Protein AF-A0A8X6QDZ6-F1 (afdb_monomer)

Sequence (110 aa):
MISKMFQELRDTAEAAKTISKSNGRFVTMKPRTPTVGARFHDSLQSLVDQMAKCHPWFVRCIKPNNEKAPMKFDMLIVLEQLRYSGMLETISIRKTGYPIRMKFQQFAER

InterPro domains:
  IPR001609 Myosin head, motor domain-like [PF00063] (2-110)
  IPR001609 Myosin head, motor domain-like [PS51456] (1-110)
  IPR027417 P-loop containing nucleoside triphosphate hydrolase [SSF52540] (25-110)
  IPR036961 Kinesin motor domain superfamily [G3DSA:3.40.850.10] (13-97)
  IPR051724 Actin-based Motor Myosin [PTHR46049] (11-110)

Secondary structure (DSSP, 8-state):
-HHHHHHHHHHHHHHGGG---SSS-----PPPPPPHHHHHHHHHHHHHHHHTTS-----------SS--TT---HHHHHHHHHHTTHHHHHHHHHHS------HHHHHT-

Mean predicted aligned error: 12.39 Å

Nearest PDB structures (foldseek):
  1mmg-assembly1_A  TM=8.331E-01  e=1.159E-03  Dictyostelium discoideum

Organism: Nephila pilipes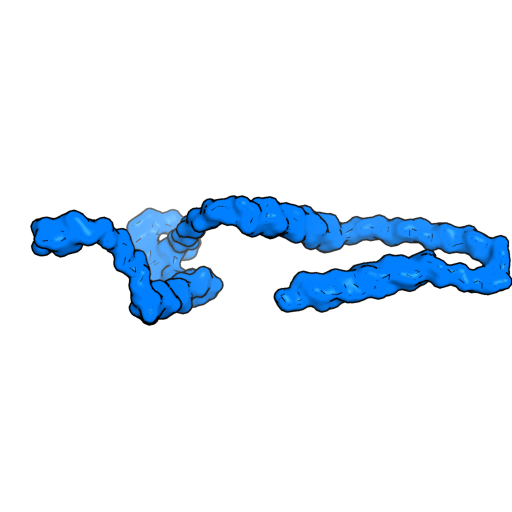 (NCBI:txid299642)

Radius of gyration: 25.16 Å; Cα contacts (8 Å, |Δi|>4): 26; chains: 1; bounding box: 50×43×72 Å

Structure (mmCIF, N/CA/C/O backbone):
data_AF-A0A8X6QDZ6-F1
#
_entry.id   AF-A0A8X6QDZ6-F1
#
loop_
_atom_site.group_PDB
_atom_site.id
_atom_site.type_symbol
_atom_site.label_atom_id
_atom_site.label_alt_id
_atom_site.label_comp_id
_atom_site.label_asym_id
_atom_site.label_entity_id
_atom_site.label_seq_id
_atom_site.pdbx_PDB_ins_code
_atom_site.Cartn_x
_atom_site.Cartn_y
_atom_site.Cartn_z
_atom_site.occupancy
_atom_site.B_iso_or_equiv
_atom_site.auth_seq_id
_atom_site.auth_comp_id
_atom_site.auth_asym_id
_atom_site.auth_atom_id
_atom_site.pdbx_PDB_model_num
ATOM 1 N N . MET A 1 1 ? 2.226 -11.277 -13.737 1.00 52.78 1 MET A N 1
ATOM 2 C CA . MET A 1 1 ? 1.902 -11.575 -15.152 1.00 52.78 1 MET A CA 1
ATOM 3 C C . MET A 1 1 ? 2.647 -10.659 -16.118 1.00 52.78 1 MET A C 1
ATOM 5 O O . MET A 1 1 ? 3.287 -11.189 -17.007 1.00 52.78 1 MET A O 1
ATOM 9 N N . ILE A 1 2 ? 2.685 -9.33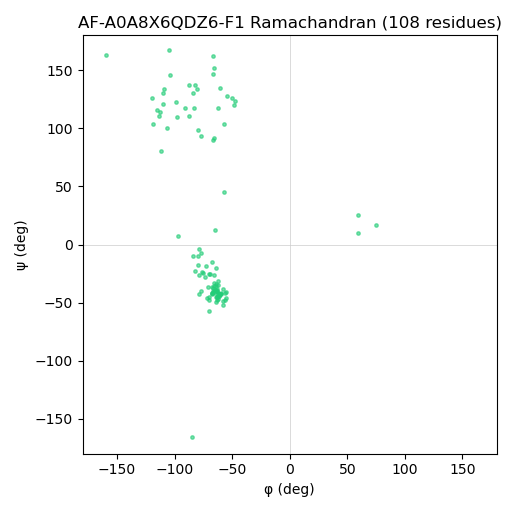9 -15.899 1.00 45.16 2 ILE A N 1
ATOM 10 C CA . ILE A 1 2 ? 3.427 -8.396 -16.766 1.00 45.16 2 ILE A CA 1
ATOM 11 C C . ILE A 1 2 ? 4.952 -8.648 -16.771 1.00 45.16 2 ILE A C 1
ATOM 13 O O . ILE A 1 2 ? 5.565 -8.641 -17.831 1.00 45.16 2 ILE A O 1
ATOM 17 N N . SER A 1 3 ? 5.553 -8.969 -15.617 1.00 51.38 3 SER A N 1
ATOM 18 C CA . SER A 1 3 ? 6.988 -9.312 -15.516 1.00 51.38 3 S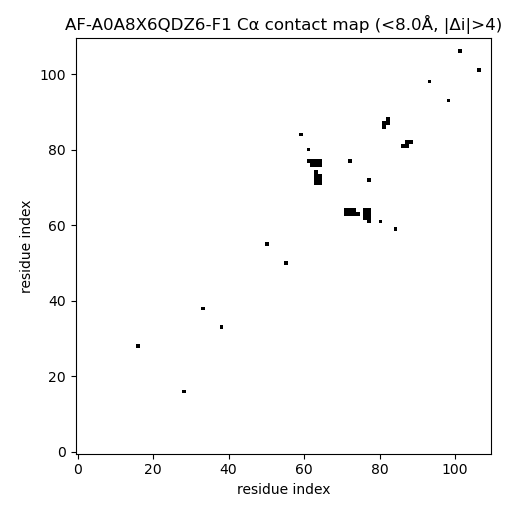ER A CA 1
ATOM 19 C C . SER A 1 3 ? 7.385 -10.505 -16.411 1.00 51.38 3 SER A C 1
ATOM 21 O O . SER A 1 3 ? 8.397 -10.428 -17.097 1.00 51.38 3 SER A O 1
ATOM 23 N N . LYS A 1 4 ? 6.535 -11.541 -16.538 1.00 58.47 4 LYS A N 1
ATOM 24 C CA . LYS A 1 4 ? 6.813 -12.705 -17.406 1.00 58.47 4 LYS A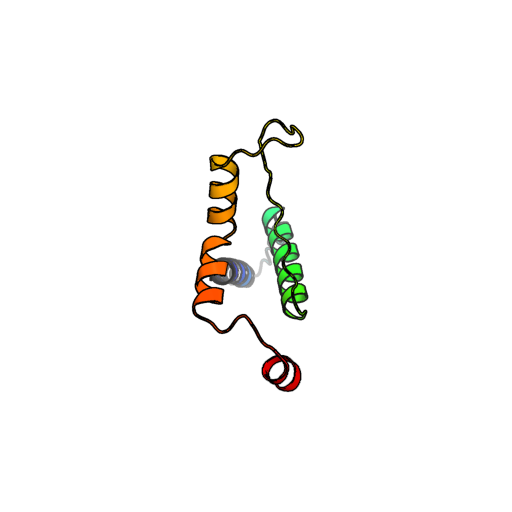 CA 1
ATOM 25 C C . LYS A 1 4 ? 6.831 -12.353 -18.899 1.00 58.47 4 LYS A C 1
ATOM 27 O O . LYS A 1 4 ? 7.690 -12.847 -19.614 1.00 58.47 4 LYS A O 1
ATOM 32 N N . MET A 1 5 ? 5.952 -11.453 -19.351 1.00 59.62 5 MET A N 1
ATOM 33 C CA . MET A 1 5 ? 5.910 -11.041 -20.764 1.00 59.62 5 MET A CA 1
ATOM 34 C C . MET A 1 5 ? 7.166 -10.259 -21.178 1.00 59.62 5 MET A C 1
ATOM 36 O O . MET A 1 5 ? 7.662 -10.416 -22.290 1.00 59.62 5 MET A O 1
ATOM 40 N N . PHE A 1 6 ? 7.715 -9.434 -20.280 1.00 64.00 6 PHE A N 1
ATOM 41 C CA . PHE A 1 6 ? 8.971 -8.722 -20.540 1.00 64.00 6 PHE A CA 1
ATOM 42 C C . PHE A 1 6 ? 10.209 -9.609 -20.364 1.00 64.00 6 PHE A C 1
ATOM 44 O O . PHE A 1 6 ? 11.228 -9.353 -21.007 1.00 64.00 6 PHE A O 1
ATOM 51 N N . GLN A 1 7 ? 10.115 -10.651 -19.532 1.00 65.06 7 GLN A N 1
ATOM 52 C CA . GLN A 1 7 ? 11.162 -11.656 -19.362 1.00 65.06 7 GLN A CA 1
ATOM 53 C C . GLN A 1 7 ? 11.374 -12.442 -20.661 1.00 65.06 7 GLN A C 1
ATOM 55 O O . GLN A 1 7 ? 12.487 -12.474 -21.170 1.00 65.06 7 GLN A O 1
ATOM 60 N N . GLU A 1 8 ? 10.301 -12.947 -21.275 1.00 65.12 8 GLU A N 1
ATOM 61 C CA . GLU A 1 8 ? 10.377 -13.699 -22.537 1.00 65.12 8 GLU A CA 1
ATOM 62 C C . GLU A 1 8 ? 10.979 -12.866 -23.679 1.00 65.12 8 GLU A C 1
ATOM 64 O O . GLU A 1 8 ? 11.834 -13.349 -24.420 1.00 65.12 8 GLU A O 1
ATOM 69 N N . LEU A 1 9 ? 10.606 -11.586 -23.799 1.00 64.69 9 LEU A N 1
ATOM 70 C CA . LEU A 1 9 ? 11.192 -10.677 -24.793 1.00 64.69 9 LEU A CA 1
ATOM 71 C C . LEU A 1 9 ? 12.690 -10.435 -24.558 1.00 64.69 9 LEU A C 1
ATOM 73 O O . LEU A 1 9 ? 13.454 -10.314 -25.519 1.00 64.69 9 LEU A O 1
ATOM 77 N N . ARG A 1 10 ? 13.117 -10.371 -23.293 1.00 66.19 10 ARG A N 1
ATOM 78 C CA . ARG A 1 10 ? 14.528 -10.224 -22.922 1.00 66.19 10 ARG A CA 1
ATOM 79 C C . ARG A 1 10 ? 15.309 -11.500 -23.227 1.00 66.19 10 ARG A C 1
ATOM 81 O O . ARG A 1 10 ? 16.336 -11.413 -23.893 1.00 66.19 10 ARG A O 1
ATOM 88 N N . ASP A 1 11 ? 14.789 -12.654 -22.830 1.00 68.00 11 ASP A N 1
ATOM 89 C CA . ASP A 1 11 ? 15.422 -13.958 -23.036 1.00 68.00 11 ASP A CA 1
ATOM 90 C C . ASP A 1 11 ? 15.536 -14.277 -24.538 1.00 68.00 11 ASP A C 1
ATOM 92 O O . ASP A 1 11 ? 16.580 -14.725 -25.011 1.00 68.00 11 ASP A O 1
ATOM 96 N N . THR A 1 12 ? 14.515 -13.927 -25.329 1.00 67.44 12 THR A N 1
ATOM 97 C CA . THR A 1 12 ? 14.538 -14.053 -26.799 1.00 67.44 12 THR A CA 1
ATOM 98 C C . THR A 1 12 ? 15.573 -13.113 -27.432 1.00 67.44 12 THR A C 1
ATOM 100 O O . THR A 1 12 ? 16.291 -13.499 -28.357 1.00 67.44 12 THR A O 1
ATOM 103 N N . ALA A 1 13 ? 15.705 -11.883 -26.922 1.00 63.88 13 ALA A N 1
ATOM 104 C CA . ALA A 1 13 ? 16.719 -10.931 -27.377 1.00 63.88 13 ALA A CA 1
ATOM 105 C C . ALA A 1 13 ? 18.150 -11.323 -26.962 1.00 63.88 13 ALA A C 1
ATOM 107 O O . ALA A 1 13 ? 19.109 -10.923 -27.627 1.00 63.88 13 ALA A O 1
ATOM 108 N N . GLU A 1 14 ? 18.323 -12.090 -25.882 1.00 62.19 14 GLU A N 1
ATOM 109 C CA . GLU A 1 14 ? 19.610 -12.675 -25.497 1.00 62.19 14 GLU A CA 1
ATOM 110 C C . GLU A 1 14 ? 19.949 -13.923 -26.316 1.00 62.19 14 GLU A C 1
ATOM 112 O O . GLU A 1 14 ? 21.070 -14.014 -26.817 1.00 62.19 14 GLU A O 1
ATOM 117 N N . ALA A 1 15 ? 18.984 -14.812 -26.564 1.00 61.41 15 ALA A N 1
ATOM 118 C CA . ALA A 1 15 ? 19.147 -15.981 -27.431 1.00 61.41 15 ALA A CA 1
ATOM 119 C C . ALA A 1 15 ? 19.465 -15.603 -28.892 1.00 61.41 15 ALA A C 1
ATOM 121 O O . ALA A 1 15 ? 20.223 -16.289 -29.573 1.00 61.41 15 ALA A O 1
ATOM 122 N N . ALA A 1 16 ? 18.966 -14.464 -29.379 1.00 59.00 16 ALA A N 1
ATOM 123 C CA . ALA A 1 16 ? 19.315 -13.949 -30.704 1.00 59.00 16 ALA A CA 1
ATOM 124 C C . ALA A 1 16 ? 20.789 -13.496 -30.833 1.00 59.00 16 ALA A C 1
ATOM 126 O O . ALA A 1 16 ? 21.279 -13.328 -31.951 1.00 59.00 16 ALA A O 1
ATOM 127 N N . LYS A 1 17 ? 21.522 -13.306 -29.722 1.00 56.22 17 LYS A N 1
ATOM 128 C CA . LYS A 1 17 ? 22.953 -12.933 -29.736 1.00 56.22 17 LYS A CA 1
ATOM 129 C C . LYS A 1 17 ? 23.883 -14.126 -29.986 1.00 56.22 17 LYS A C 1
ATOM 131 O O . LYS A 1 17 ? 25.036 -13.904 -30.344 1.00 56.22 17 LYS A O 1
ATOM 136 N N . THR A 1 18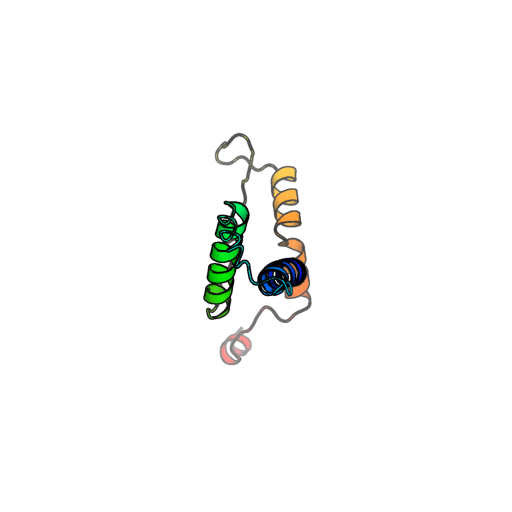 ? 23.417 -15.366 -29.811 1.00 53.78 18 THR A N 1
ATOM 137 C CA . THR A 1 18 ? 24.235 -16.588 -29.937 1.00 53.78 18 THR A CA 1
ATOM 138 C C . THR A 1 18 ? 24.129 -17.281 -31.303 1.00 53.78 18 THR A C 1
ATOM 140 O O . THR A 1 18 ? 24.722 -18.342 -31.495 1.00 53.78 18 THR A O 1
ATOM 143 N N . ILE A 1 19 ? 23.451 -16.686 -32.295 1.00 53.62 19 ILE A N 1
ATOM 144 C CA . ILE A 1 19 ? 23.341 -17.273 -33.641 1.00 53.62 19 ILE A CA 1
ATOM 145 C C . ILE A 1 19 ? 24.619 -17.009 -34.453 1.00 53.62 19 ILE A C 1
ATOM 147 O O . ILE A 1 19 ? 24.816 -15.948 -35.049 1.00 53.62 19 ILE A O 1
ATOM 151 N N . SER A 1 20 ? 25.481 -18.025 -34.487 1.00 49.22 20 SER A N 1
ATOM 152 C CA . SER A 1 20 ? 26.625 -18.149 -35.392 1.00 49.22 20 SER A CA 1
ATOM 153 C C . SER A 1 20 ? 26.151 -18.207 -36.853 1.00 49.22 20 SER A C 1
ATOM 155 O O . SER A 1 20 ? 25.428 -19.125 -37.238 1.00 49.22 20 SER A O 1
ATOM 157 N N . LYS A 1 21 ? 26.543 -17.229 -37.682 1.00 51.31 21 LYS A N 1
ATOM 158 C CA . LYS A 1 21 ? 26.416 -17.317 -39.149 1.00 51.31 21 LYS A CA 1
ATOM 159 C C . LYS A 1 21 ? 27.667 -17.989 -39.720 1.00 51.31 21 LYS A C 1
ATOM 161 O O . LYS A 1 21 ? 28.780 -17.649 -39.336 1.00 51.31 21 LYS A O 1
ATOM 166 N N . SER A 1 22 ? 27.476 -18.898 -40.675 1.00 51.44 22 SER A N 1
ATOM 167 C CA . SER A 1 22 ? 28.456 -19.843 -41.243 1.00 51.44 22 SER A CA 1
ATO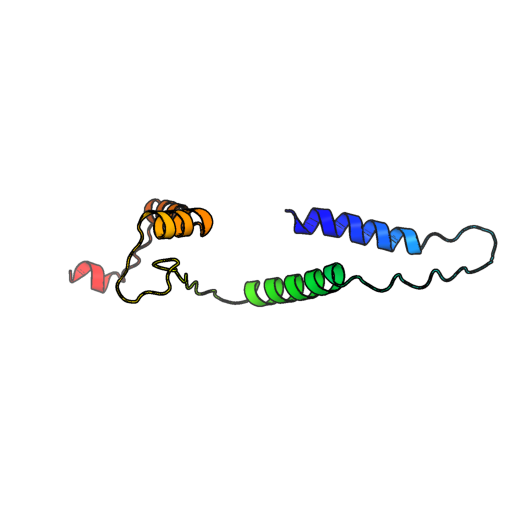M 168 C C . SER A 1 22 ? 29.646 -19.250 -42.020 1.00 51.44 22 SER A C 1
ATOM 170 O O . SER A 1 22 ? 30.366 -19.994 -42.675 1.00 51.44 22 SER A O 1
ATOM 172 N N . ASN A 1 23 ? 29.900 -17.943 -41.945 1.00 52.12 23 ASN A N 1
ATOM 173 C CA . ASN A 1 23 ? 31.103 -17.323 -42.499 1.00 52.12 23 ASN A CA 1
ATOM 174 C C . ASN A 1 23 ? 31.921 -16.801 -41.325 1.00 52.12 23 ASN A C 1
ATOM 176 O O . ASN A 1 23 ? 31.472 -15.854 -40.688 1.00 52.12 23 ASN A O 1
ATOM 180 N N . GLY A 1 24 ? 33.077 -17.423 -41.050 1.00 53.28 24 GLY A N 1
ATOM 181 C CA . GLY A 1 24 ? 33.961 -17.278 -39.875 1.00 53.28 24 GLY A CA 1
ATOM 182 C C . GLY A 1 24 ? 34.509 -15.880 -39.546 1.00 53.28 24 GLY A C 1
ATOM 183 O O . GLY A 1 24 ? 35.683 -15.717 -39.230 1.00 53.28 24 GLY A O 1
ATOM 184 N N . ARG A 1 25 ? 33.661 -14.857 -39.581 1.00 44.62 25 ARG A N 1
ATOM 185 C CA . ARG A 1 25 ? 33.886 -13.510 -39.083 1.00 44.62 25 ARG A CA 1
ATOM 186 C C . ARG A 1 25 ? 33.053 -13.375 -37.814 1.00 44.62 25 ARG A C 1
ATOM 188 O O . ARG A 1 25 ? 31.844 -13.160 -37.871 1.00 44.62 25 ARG A O 1
ATOM 195 N N . PHE A 1 26 ? 33.705 -13.517 -36.663 1.00 50.75 26 PHE A N 1
ATOM 196 C CA . PHE A 1 26 ? 33.105 -13.198 -35.372 1.00 50.75 26 PHE A CA 1
ATOM 197 C C . PHE A 1 26 ? 32.838 -11.690 -35.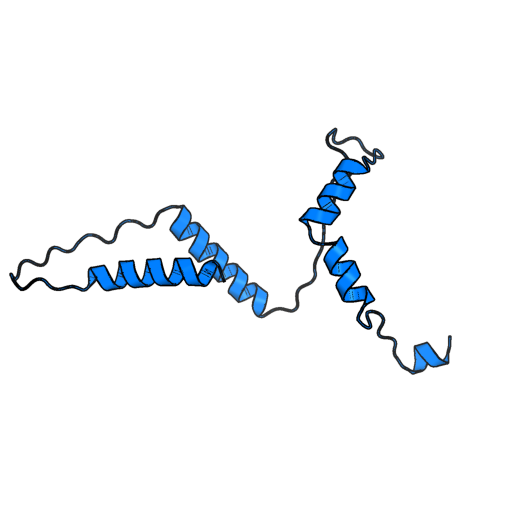318 1.00 50.75 26 PHE A C 1
ATOM 199 O O . PHE A 1 26 ? 33.700 -10.903 -34.935 1.00 50.75 26 PHE A O 1
ATOM 206 N N . VAL A 1 27 ? 31.643 -11.265 -35.730 1.00 57.44 27 VAL A N 1
ATOM 207 C CA . VAL A 1 27 ? 31.138 -9.938 -35.378 1.00 57.44 27 VAL A CA 1
ATOM 208 C C . VAL A 1 27 ? 30.684 -10.046 -33.932 1.00 57.44 27 VAL A C 1
ATOM 210 O O . VAL A 1 27 ? 29.566 -10.473 -33.650 1.00 57.44 27 VAL A O 1
ATOM 213 N N . THR A 1 28 ? 31.565 -9.698 -32.996 1.00 57.03 28 THR A N 1
ATOM 214 C CA . THR A 1 28 ? 31.156 -9.460 -31.615 1.00 57.03 28 THR A CA 1
ATOM 215 C C . THR A 1 28 ? 30.272 -8.218 -31.622 1.00 57.03 28 THR A C 1
ATOM 217 O O . THR A 1 28 ? 30.736 -7.083 -31.534 1.00 57.03 28 THR A O 1
ATOM 220 N N . MET A 1 29 ? 28.963 -8.415 -31.797 1.00 58.31 29 MET A N 1
ATOM 221 C CA . MET A 1 29 ? 27.988 -7.367 -31.523 1.00 58.31 29 MET A CA 1
ATOM 222 C C . MET A 1 29 ? 28.204 -6.975 -30.064 1.00 58.31 29 MET A C 1
ATOM 224 O O . MET A 1 29 ? 27.858 -7.746 -29.168 1.00 58.31 29 MET A O 1
ATOM 228 N N . LYS A 1 30 ? 28.846 -5.819 -29.823 1.00 58.91 30 LYS A N 1
ATOM 229 C CA . LYS A 1 30 ? 29.019 -5.285 -28.469 1.00 58.91 30 LYS A CA 1
ATOM 230 C C . LYS A 1 30 ? 27.654 -5.377 -27.789 1.00 58.91 30 LYS A C 1
ATOM 232 O O . LYS A 1 30 ? 26.689 -4.860 -28.365 1.00 58.91 30 LYS A O 1
ATOM 237 N N . PRO A 1 31 ? 27.543 -6.049 -26.627 1.00 65.56 31 PRO A N 1
ATOM 238 C CA . PRO A 1 31 ? 26.291 -6.101 -25.897 1.00 65.56 31 PRO A CA 1
ATOM 239 C C . PRO A 1 31 ? 25.766 -4.676 -25.795 1.00 65.56 31 PRO A C 1
ATOM 241 O O . PRO A 1 31 ? 26.485 -3.794 -25.316 1.00 65.56 31 PRO A O 1
ATOM 244 N N . ARG A 1 32 ? 24.565 -4.428 -26.338 1.00 70.88 32 ARG A N 1
ATOM 245 C CA . ARG A 1 32 ? 23.941 -3.108 -26.240 1.00 70.88 32 ARG A CA 1
ATOM 246 C C . ARG A 1 32 ? 23.984 -2.707 -24.776 1.00 70.88 32 ARG A C 1
ATOM 248 O O . ARG A 1 32 ? 23.565 -3.485 -23.917 1.00 70.88 32 ARG A O 1
ATOM 255 N N . THR A 1 33 ? 24.536 -1.529 -24.511 1.00 79.19 33 THR A N 1
ATOM 256 C CA . THR A 1 33 ? 24.577 -0.995 -23.159 1.00 79.19 33 THR A CA 1
ATOM 257 C C . THR A 1 33 ? 23.145 -0.982 -22.622 1.00 79.19 33 THR A C 1
ATOM 259 O O . THR A 1 33 ? 22.233 -0.521 -23.317 1.00 79.19 33 THR A O 1
ATOM 262 N N . PRO A 1 34 ? 22.901 -1.564 -21.439 1.00 83.81 34 PRO A N 1
ATOM 263 C CA . PRO A 1 34 ? 21.557 -1.634 -20.892 1.00 83.81 34 PRO A CA 1
ATOM 264 C C . PRO A 1 34 ? 21.018 -0.220 -20.695 1.00 83.81 34 PRO A C 1
ATOM 266 O O . PRO A 1 34 ? 21.715 0.660 -20.186 1.00 83.81 34 PRO A O 1
ATOM 269 N N . THR A 1 35 ? 19.773 -0.008 -21.116 1.00 93.31 35 THR A N 1
ATOM 270 C CA . THR A 1 35 ? 19.090 1.273 -20.943 1.00 93.31 35 THR A CA 1
ATOM 271 C C . THR A 1 35 ? 18.840 1.542 -19.460 1.00 93.31 35 THR A C 1
ATOM 273 O O . THR A 1 35 ? 18.837 0.625 -18.634 1.00 93.31 35 THR A O 1
ATOM 276 N N . VAL A 1 36 ? 18.562 2.801 -19.114 1.00 94.94 36 VAL A N 1
ATOM 277 C CA . VAL A 1 36 ? 18.153 3.172 -17.749 1.00 94.94 36 VAL A CA 1
ATOM 278 C C . VAL A 1 36 ? 16.934 2.354 -17.302 1.00 94.94 36 VAL A C 1
ATOM 280 O O . VAL A 1 36 ? 16.913 1.854 -16.182 1.00 94.94 36 VAL A O 1
ATOM 283 N N . GLY A 1 37 ? 15.965 2.132 -18.199 1.00 93.12 37 GLY A N 1
ATOM 284 C CA . GLY A 1 37 ? 14.792 1.300 -17.918 1.00 93.12 37 GLY A CA 1
ATOM 285 C C . GLY A 1 37 ? 15.141 -0.164 -17.635 1.00 93.12 37 GLY A C 1
ATOM 286 O O . GLY A 1 37 ? 14.591 -0.747 -16.704 1.00 93.12 37 GLY A O 1
ATOM 287 N N . ALA A 1 38 ? 16.094 -0.744 -18.375 1.00 88.19 38 ALA A N 1
ATOM 288 C CA . ALA A 1 38 ? 16.554 -2.111 -18.128 1.00 88.19 38 ALA A CA 1
ATOM 289 C C . ALA A 1 38 ? 17.214 -2.240 -16.748 1.00 88.19 38 ALA A C 1
ATOM 291 O O . ALA A 1 38 ? 16.880 -3.148 -15.993 1.00 88.19 38 ALA A O 1
ATOM 292 N N . ARG A 1 39 ? 18.082 -1.288 -16.378 1.00 91.81 39 ARG A N 1
ATOM 293 C CA . ARG A 1 39 ? 18.711 -1.255 -15.048 1.00 91.81 39 ARG A CA 1
ATOM 294 C C . ARG A 1 39 ? 17.685 -1.068 -13.928 1.00 91.81 39 ARG A C 1
ATOM 296 O O . ARG A 1 39 ? 17.746 -1.789 -12.940 1.00 91.81 39 ARG A O 1
ATOM 303 N N . PHE A 1 40 ? 16.734 -0.147 -14.095 1.00 95.06 40 PHE A N 1
ATOM 304 C CA . PHE A 1 40 ? 15.679 0.100 -13.110 1.00 95.06 40 PHE A CA 1
ATOM 305 C C . PHE A 1 40 ? 14.802 -1.137 -12.886 1.00 95.06 40 PHE A C 1
ATOM 307 O O . PHE A 1 40 ? 14.512 -1.478 -11.742 1.00 95.06 40 PHE A O 1
ATOM 314 N N . HIS A 1 41 ? 14.428 -1.836 -13.962 1.00 92.94 41 HIS A N 1
ATOM 315 C CA . HIS A 1 41 ? 13.686 -3.091 -13.873 1.00 92.94 41 HIS A CA 1
ATOM 316 C C . HIS A 1 41 ? 14.445 -4.137 -13.052 1.00 92.94 41 HIS A C 1
ATOM 318 O O . HIS A 1 41 ? 13.875 -4.737 -12.146 1.00 92.94 41 HIS A O 1
ATOM 324 N N . ASP A 1 42 ? 15.731 -4.334 -13.344 1.00 93.50 42 ASP A N 1
ATOM 325 C CA . ASP A 1 42 ? 16.542 -5.346 -12.667 1.00 93.50 42 ASP A CA 1
ATOM 326 C C . ASP A 1 42 ? 16.706 -5.011 -11.171 1.00 93.50 42 ASP A C 1
ATOM 328 O O . ASP A 1 42 ? 16.589 -5.890 -10.315 1.00 93.50 42 ASP A O 1
ATOM 332 N N . SER A 1 43 ? 16.882 -3.727 -10.833 1.00 96.81 43 SER A N 1
ATOM 333 C CA . SER A 1 43 ? 16.881 -3.257 -9.442 1.00 96.81 43 SER A CA 1
ATOM 334 C C . SER A 1 43 ? 15.534 -3.473 -8.745 1.00 96.81 43 SER A C 1
ATOM 336 O O . SER A 1 43 ? 15.509 -3.916 -7.597 1.00 96.81 43 SER A O 1
ATOM 338 N N . LEU A 1 44 ? 14.416 -3.195 -9.424 1.00 97.25 44 LEU A N 1
ATOM 339 C CA . LEU A 1 44 ? 13.074 -3.387 -8.870 1.00 97.25 44 LEU A CA 1
ATOM 340 C C . LEU A 1 44 ? 12.765 -4.871 -8.636 1.00 97.25 44 LEU A C 1
ATOM 342 O O . LEU A 1 44 ? 12.213 -5.217 -7.595 1.00 97.25 44 LEU A O 1
ATOM 346 N N . GLN A 1 45 ? 13.144 -5.746 -9.569 1.00 95.62 45 GLN A N 1
ATOM 347 C CA . GLN A 1 45 ? 12.930 -7.186 -9.432 1.00 95.62 45 GLN A CA 1
ATOM 348 C C . GLN A 1 45 ? 13.700 -7.743 -8.230 1.00 95.62 45 GLN A C 1
ATOM 350 O O . GLN A 1 45 ? 13.115 -8.420 -7.388 1.00 95.62 45 GLN A O 1
ATOM 355 N N . SER A 1 46 ? 14.976 -7.365 -8.091 1.00 96.31 46 SER A N 1
ATOM 356 C CA . SER A 1 46 ? 15.798 -7.741 -6.934 1.00 96.31 46 SER A CA 1
ATOM 357 C C . SER A 1 46 ? 15.163 -7.309 -5.604 1.00 96.31 46 SER A C 1
ATOM 359 O O . SER A 1 46 ? 15.117 -8.087 -4.651 1.00 96.31 46 SER A O 1
ATOM 361 N N . LEU A 1 47 ? 14.599 -6.095 -5.546 1.00 96.25 47 LEU A N 1
ATOM 362 C CA . LEU A 1 47 ? 13.893 -5.600 -4.362 1.00 96.25 47 LEU A CA 1
ATOM 363 C C . LEU A 1 47 ? 12.649 -6.442 -4.032 1.00 96.25 47 LEU A C 1
ATOM 365 O O . LEU A 1 47 ? 12.462 -6.838 -2.881 1.00 96.25 47 LEU A O 1
ATOM 369 N N . VAL A 1 48 ? 11.807 -6.734 -5.027 1.00 95.69 48 VAL A N 1
ATOM 370 C CA . VAL A 1 48 ? 10.585 -7.537 -4.840 1.00 95.69 48 VAL A CA 1
ATOM 371 C C . VAL A 1 48 ? 10.923 -8.940 -4.332 1.00 95.69 48 VAL A C 1
ATOM 373 O O . VAL A 1 48 ? 10.280 -9.421 -3.396 1.00 95.69 48 VAL A O 1
ATOM 376 N N . ASP A 1 49 ? 11.964 -9.566 -4.881 1.00 95.88 49 ASP A N 1
ATOM 377 C CA . ASP A 1 49 ? 12.407 -10.906 -4.483 1.00 95.88 49 ASP A CA 1
ATOM 378 C C . ASP A 1 49 ? 12.929 -10.945 -3.039 1.00 95.88 49 ASP A C 1
ATOM 380 O O . ASP A 1 49 ? 12.761 -11.944 -2.335 1.00 95.88 49 ASP A O 1
ATOM 384 N N . GLN A 1 50 ? 13.554 -9.862 -2.567 1.00 95.00 50 GLN A N 1
ATOM 385 C CA . GLN A 1 50 ? 13.962 -9.727 -1.168 1.00 95.00 50 GLN A CA 1
ATOM 386 C C . GLN A 1 50 ? 12.755 -9.520 -0.249 1.00 95.00 50 GLN A C 1
ATOM 388 O O . GLN A 1 50 ? 12.643 -10.196 0.773 1.00 95.00 50 GLN A O 1
ATOM 393 N N . MET A 1 51 ? 11.824 -8.639 -0.623 1.00 95.00 51 MET A N 1
ATOM 394 C CA . MET A 1 51 ? 10.617 -8.367 0.165 1.00 95.00 51 MET A CA 1
ATOM 395 C C . MET A 1 51 ? 9.725 -9.605 0.318 1.00 95.00 51 MET A C 1
ATOM 397 O O . MET A 1 51 ? 9.139 -9.802 1.381 1.00 95.00 51 MET A O 1
ATOM 401 N N . ALA A 1 52 ? 9.654 -10.462 -0.705 1.00 93.75 52 ALA A N 1
ATOM 402 C CA . ALA A 1 52 ? 8.863 -11.693 -0.687 1.00 93.75 52 ALA A CA 1
ATOM 403 C C . ALA A 1 52 ? 9.330 -12.723 0.361 1.00 93.75 52 ALA A C 1
ATOM 405 O O . ALA A 1 52 ? 8.556 -13.599 0.742 1.00 93.75 52 ALA A O 1
ATOM 406 N N . LYS A 1 53 ? 10.577 -12.624 0.840 1.00 95.31 53 LYS A N 1
ATOM 407 C CA . LYS A 1 53 ? 11.141 -13.510 1.876 1.00 95.31 53 LYS A CA 1
ATOM 408 C C . LYS A 1 53 ? 10.792 -13.064 3.300 1.00 95.31 53 LYS A C 1
ATOM 410 O O . LYS A 1 53 ? 11.061 -13.794 4.249 1.00 95.31 53 LYS A O 1
ATOM 415 N N . CYS A 1 54 ? 10.218 -11.874 3.457 1.00 94.38 54 CYS A N 1
ATOM 416 C CA . CYS A 1 54 ? 9.925 -11.256 4.746 1.00 94.38 54 CYS A CA 1
ATOM 417 C C . CYS A 1 54 ? 8.426 -11.320 5.080 1.00 94.38 54 CYS A C 1
ATOM 419 O O . CYS A 1 54 ? 7.588 -11.569 4.216 1.00 94.38 54 CYS A O 1
ATOM 421 N N . HIS A 1 55 ? 8.074 -11.030 6.337 1.00 90.44 55 HIS A N 1
ATOM 422 C CA . HIS A 1 55 ? 6.685 -10.779 6.730 1.00 90.44 55 HIS A CA 1
ATOM 423 C C . HIS A 1 55 ? 6.344 -9.290 6.530 1.00 90.44 55 HIS A C 1
ATOM 425 O O . HIS A 1 55 ? 6.892 -8.450 7.252 1.00 90.44 55 HIS A O 1
ATOM 431 N N . PRO A 1 56 ? 5.482 -8.924 5.564 1.00 89.44 56 PRO A N 1
ATOM 432 C CA . PRO A 1 56 ? 5.256 -7.526 5.230 1.00 89.44 56 PRO A CA 1
ATOM 433 C C . PRO A 1 56 ? 4.255 -6.858 6.176 1.00 89.44 56 PRO A C 1
ATOM 435 O O . PRO A 1 56 ? 3.176 -7.381 6.452 1.00 89.44 56 PRO A O 1
ATOM 438 N N . TRP A 1 57 ? 4.583 -5.632 6.573 1.00 90.44 57 TRP A N 1
ATOM 439 C CA . TRP A 1 57 ? 3.659 -4.697 7.208 1.00 90.44 57 TRP A CA 1
ATOM 440 C C . TRP A 1 57 ? 3.352 -3.568 6.225 1.00 90.44 57 TRP A C 1
ATOM 442 O O . TRP A 1 57 ? 4.258 -3.024 5.597 1.00 90.44 57 TRP A O 1
ATOM 452 N N . PHE A 1 58 ? 2.075 -3.214 6.079 1.00 89.56 58 PHE A N 1
ATOM 453 C CA . PHE A 1 58 ? 1.637 -2.216 5.103 1.00 89.56 58 PHE A CA 1
ATOM 454 C C . PHE A 1 58 ? 1.182 -0.938 5.804 1.00 89.56 58 PHE A C 1
ATOM 456 O O . PHE A 1 58 ? 0.227 -0.961 6.578 1.00 89.56 58 PHE A O 1
ATOM 463 N N . VAL A 1 59 ? 1.827 0.183 5.479 1.00 94.00 59 VAL A N 1
ATOM 464 C CA . VAL A 1 59 ? 1.416 1.532 5.890 1.00 94.00 59 VAL A CA 1
ATOM 465 C C . VAL A 1 59 ? 0.910 2.276 4.657 1.00 94.00 59 VAL A C 1
ATOM 467 O O . VAL A 1 59 ? 1.561 2.272 3.612 1.00 94.00 59 VAL A O 1
ATOM 470 N N . ARG A 1 60 ? -0.270 2.897 4.757 1.00 94.94 60 ARG A N 1
ATOM 471 C CA . ARG A 1 60 ? -0.854 3.712 3.685 1.00 94.94 60 ARG A CA 1
ATOM 472 C C . ARG A 1 60 ? -0.883 5.170 4.113 1.00 94.94 60 ARG A C 1
ATOM 474 O O . ARG A 1 60 ? -1.608 5.531 5.034 1.00 94.94 60 ARG A O 1
ATOM 481 N N . CYS A 1 61 ? -0.105 5.996 3.430 1.00 96.31 61 CYS A N 1
ATOM 482 C CA . CYS A 1 61 ? -0.128 7.440 3.619 1.00 96.31 61 CYS A CA 1
ATOM 483 C C . CYS A 1 61 ? -1.258 8.043 2.778 1.00 96.31 61 CYS A C 1
ATOM 485 O O . CYS A 1 61 ? -1.351 7.752 1.587 1.00 96.31 61 CYS A O 1
ATOM 487 N N . ILE A 1 62 ? -2.091 8.888 3.387 1.00 97.06 62 ILE A N 1
ATOM 488 C CA . ILE A 1 62 ? -3.205 9.570 2.723 1.00 97.06 62 ILE A CA 1
ATOM 489 C C . ILE A 1 62 ? -2.986 11.074 2.828 1.00 97.06 62 ILE A C 1
ATOM 491 O O . ILE A 1 62 ? -2.812 11.611 3.922 1.00 97.06 62 ILE A O 1
ATOM 495 N N . LYS A 1 63 ? -3.006 11.761 1.687 1.00 96.88 63 LYS A N 1
ATOM 496 C CA . LYS A 1 63 ? -2.920 13.217 1.628 1.00 96.88 63 LYS A CA 1
ATOM 497 C C . LYS A 1 63 ? -4.312 13.816 1.866 1.00 96.88 63 LYS A C 1
ATOM 499 O O . LYS A 1 63 ? -5.195 13.579 1.046 1.00 96.88 63 LYS A O 1
ATOM 504 N N . PRO A 1 64 ? -4.536 14.605 2.928 1.00 97.81 64 PRO A N 1
ATOM 505 C CA . PRO A 1 64 ? -5.883 15.061 3.263 1.00 97.81 64 PRO A CA 1
ATOM 506 C C . PRO A 1 64 ? -6.379 16.194 2.353 1.00 97.81 64 PRO A C 1
ATOM 508 O O . PRO A 1 64 ? -7.582 16.361 2.216 1.00 97.81 64 PRO A O 1
ATOM 511 N N . ASN A 1 65 ? -5.484 16.971 1.727 1.00 97.62 65 ASN A N 1
ATOM 512 C CA . ASN A 1 65 ? -5.820 18.045 0.784 1.00 97.62 65 ASN A CA 1
ATOM 513 C C . ASN A 1 65 ? -4.621 18.408 -0.125 1.00 97.62 65 ASN A C 1
ATOM 515 O O . ASN A 1 65 ? -3.475 18.065 0.171 1.00 97.62 65 ASN A O 1
ATOM 519 N N . ASN A 1 66 ? -4.867 19.113 -1.236 1.00 97.19 66 ASN A N 1
ATOM 520 C CA . ASN A 1 66 ? -3.816 19.560 -2.170 1.00 97.19 66 ASN A CA 1
ATOM 521 C C . ASN A 1 66 ? -3.096 20.848 -1.743 1.00 97.19 66 ASN A C 1
ATOM 523 O O . ASN A 1 66 ? -1.964 21.078 -2.163 1.00 97.19 66 ASN A O 1
ATOM 527 N N . GLU A 1 67 ? -3.728 21.662 -0.901 1.00 97.25 67 GLU A N 1
ATOM 528 C CA . GLU A 1 67 ? -3.218 22.966 -0.457 1.00 97.25 67 GLU A CA 1
ATOM 529 C C . GLU A 1 67 ? -2.115 22.859 0.601 1.00 97.25 67 GLU A C 1
ATOM 531 O O . GLU A 1 67 ? -1.502 23.861 0.952 1.00 97.25 67 GLU A O 1
ATOM 536 N N . LYS A 1 68 ? -1.843 21.645 1.101 1.00 96.38 68 LYS A N 1
ATOM 537 C CA . LYS A 1 68 ? -0.916 21.386 2.215 1.00 96.38 68 LYS A CA 1
ATOM 538 C C . LYS A 1 68 ? -1.335 22.116 3.499 1.00 96.38 68 LYS A C 1
ATOM 540 O O . LYS A 1 68 ? -0.502 22.387 4.360 1.00 96.38 68 LYS A O 1
ATOM 545 N N . ALA A 1 69 ? -2.626 22.412 3.635 1.00 97.38 69 ALA A N 1
ATOM 546 C CA . ALA A 1 69 ? -3.174 23.081 4.802 1.00 97.38 69 ALA A CA 1
ATOM 547 C C . ALA A 1 69 ? -3.374 22.073 5.950 1.00 97.38 69 ALA A C 1
ATOM 549 O O . ALA A 1 69 ? -3.928 20.990 5.717 1.00 97.38 69 ALA A O 1
ATOM 550 N N . PRO A 1 70 ? -2.958 22.392 7.187 1.00 97.00 70 PRO A N 1
ATOM 551 C CA . PRO A 1 70 ? -3.269 21.559 8.342 1.00 97.00 70 PRO A CA 1
ATOM 552 C C . PRO A 1 70 ? -4.780 21.565 8.606 1.00 97.00 70 PRO A C 1
ATOM 554 O O . PRO A 1 70 ? -5.472 22.526 8.280 1.00 97.00 70 PRO A O 1
ATOM 557 N N . MET A 1 71 ? -5.300 20.487 9.199 1.00 95.69 71 MET A N 1
ATOM 558 C CA . MET A 1 71 ? -6.712 20.352 9.606 1.00 95.69 71 MET A CA 1
ATOM 559 C C . MET A 1 71 ? -7.761 20.489 8.484 1.00 95.69 71 MET A C 1
ATOM 561 O O . MET A 1 71 ? -8.956 20.523 8.765 1.00 95.69 71 MET A O 1
ATOM 565 N N . LYS A 1 72 ? -7.348 20.513 7.212 1.00 97.31 72 LYS A N 1
ATOM 566 C CA . LYS A 1 72 ? -8.253 2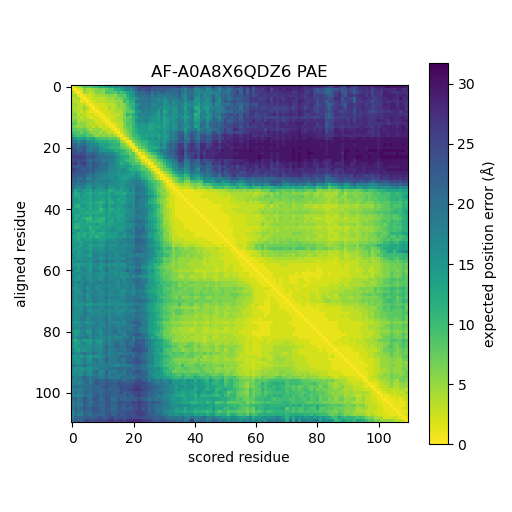0.526 6.058 1.00 97.31 72 LYS A CA 1
ATOM 567 C C . LYS A 1 72 ? -8.397 19.123 5.478 1.00 97.31 72 LYS A C 1
ATOM 569 O O . LYS A 1 72 ? -7.404 18.526 5.063 1.00 97.31 72 LYS A O 1
ATOM 574 N N . PHE A 1 73 ? -9.627 18.623 5.408 1.00 97.69 73 PHE A N 1
ATOM 575 C CA . PHE A 1 73 ? -9.949 17.315 4.843 1.00 97.69 73 PHE A CA 1
ATOM 576 C C . PHE A 1 73 ? -10.815 17.474 3.593 1.00 97.69 73 PHE A C 1
ATOM 578 O O . PHE A 1 73 ? -11.946 17.948 3.668 1.00 97.69 73 PHE A O 1
ATOM 585 N N . ASP A 1 74 ? -10.277 17.072 2.448 1.00 98.06 74 ASP A N 1
ATOM 586 C CA . ASP A 1 74 ? -10.993 17.003 1.182 1.00 98.06 74 ASP A CA 1
ATOM 587 C C . ASP A 1 74 ? -11.457 15.565 0.937 1.00 98.06 74 ASP A C 1
ATOM 589 O O . ASP A 1 74 ? -10.664 14.654 0.675 1.00 98.06 74 ASP A O 1
ATOM 593 N N . MET A 1 75 ? -12.771 15.368 1.028 1.00 97.69 75 MET A N 1
ATOM 594 C CA . MET A 1 75 ? -13.385 14.052 0.913 1.00 97.69 75 MET A CA 1
ATOM 595 C C . MET A 1 75 ? -13.166 13.415 -0.461 1.00 97.69 75 MET A C 1
ATOM 597 O O . MET A 1 75 ? -12.955 12.204 -0.528 1.00 97.69 75 MET A O 1
ATOM 601 N N . LEU A 1 76 ? -13.206 14.191 -1.547 1.00 97.62 76 LEU A N 1
ATOM 602 C CA . LEU A 1 76 ? -13.083 13.646 -2.899 1.00 97.62 76 LEU A CA 1
ATOM 603 C C . LEU A 1 76 ? -11.659 13.150 -3.144 1.00 97.62 76 LEU A C 1
ATOM 605 O O . LEU A 1 76 ? -11.470 12.016 -3.587 1.00 97.62 76 LEU A O 1
ATOM 609 N N . ILE A 1 77 ? -10.669 13.958 -2.754 1.00 97.06 77 ILE A N 1
ATOM 610 C CA . ILE A 1 77 ? -9.250 13.607 -2.860 1.00 97.06 77 ILE A CA 1
ATOM 611 C C . ILE A 1 77 ? -8.935 12.370 -2.017 1.00 97.06 77 ILE A C 1
ATOM 613 O O . ILE A 1 77 ? -8.226 11.468 -2.462 1.00 97.06 77 ILE A O 1
ATOM 617 N N . VAL A 1 78 ? -9.438 12.297 -0.785 1.00 97.94 78 VAL A N 1
ATOM 618 C CA . VAL A 1 78 ? -9.189 11.137 0.080 1.00 97.94 78 VAL A CA 1
ATOM 619 C C . VAL A 1 78 ? -9.882 9.884 -0.454 1.00 97.94 78 VAL A C 1
ATOM 621 O O . VAL A 1 78 ? -9.273 8.815 -0.480 1.00 97.94 78 VAL A O 1
ATOM 624 N N . LEU A 1 79 ? -11.120 9.995 -0.937 1.00 97.44 79 LEU A N 1
ATOM 625 C CA . LEU A 1 79 ? -11.856 8.858 -1.485 1.00 97.44 79 LEU A CA 1
ATOM 626 C C . LEU A 1 79 ? -11.184 8.278 -2.735 1.00 97.44 79 LEU A C 1
ATOM 628 O O . LEU A 1 79 ? -11.108 7.057 -2.879 1.00 97.44 79 LEU A O 1
ATOM 632 N N . GLU A 1 80 ? -10.668 9.128 -3.620 1.00 97.44 80 GLU A N 1
ATOM 633 C CA . GLU A 1 80 ? -9.908 8.690 -4.792 1.00 97.44 80 GLU A CA 1
ATOM 634 C C . GLU A 1 80 ? -8.644 7.919 -4.388 1.00 97.44 80 GLU A C 1
ATOM 636 O O . GLU A 1 80 ? -8.386 6.836 -4.916 1.00 97.44 80 GLU A O 1
ATOM 641 N N . GLN A 1 81 ? -7.920 8.404 -3.373 1.00 97.81 81 GLN A N 1
ATOM 642 C CA . GLN A 1 81 ? -6.757 7.705 -2.819 1.00 97.81 81 GLN A CA 1
ATOM 643 C C . GLN A 1 81 ? -7.107 6.338 -2.253 1.00 97.81 81 GLN A C 1
ATOM 645 O O . GLN A 1 81 ? -6.392 5.366 -2.498 1.00 97.81 81 GLN A O 1
ATOM 650 N N . LEU A 1 82 ? -8.216 6.228 -1.522 1.00 97.69 82 LEU A N 1
ATOM 651 C CA . LEU A 1 82 ? -8.673 4.949 -0.981 1.00 97.69 82 LEU A CA 1
ATOM 652 C C . LEU A 1 82 ? -9.037 3.948 -2.089 1.00 97.69 82 LEU A C 1
ATOM 654 O O . LEU A 1 82 ? -8.779 2.756 -1.923 1.00 97.69 82 LEU A O 1
ATOM 658 N N . ARG A 1 83 ? -9.571 4.423 -3.221 1.00 96.25 83 ARG A N 1
ATOM 659 C CA . ARG A 1 83 ? -9.875 3.591 -4.396 1.00 96.25 83 ARG A CA 1
ATOM 660 C C . ARG A 1 83 ? -8.603 3.111 -5.094 1.00 96.25 83 ARG A C 1
ATOM 662 O O . ARG A 1 83 ? -8.388 1.910 -5.192 1.00 96.25 83 ARG A O 1
ATOM 669 N N . TYR A 1 84 ? -7.717 4.011 -5.531 1.00 95.69 84 TYR A N 1
ATOM 670 C CA . TYR A 1 84 ? -6.538 3.581 -6.298 1.00 95.69 84 TYR A CA 1
ATOM 671 C C . TYR A 1 84 ? -5.516 2.809 -5.446 1.00 95.69 84 TYR A C 1
ATOM 673 O O . TYR A 1 84 ? -4.729 2.029 -5.979 1.00 95.69 84 TYR A O 1
ATOM 681 N N . SER A 1 85 ? -5.488 3.026 -4.123 1.00 95.38 85 SER A N 1
ATOM 682 C CA . SER A 1 85 ? -4.589 2.295 -3.214 1.00 95.38 85 SER A CA 1
ATOM 683 C C . SER A 1 85 ? -5.086 0.887 -2.870 1.00 95.38 85 SER A C 1
ATOM 685 O O . SER A 1 85 ? -4.379 0.146 -2.178 1.00 95.38 85 SER A O 1
ATOM 687 N N . GLY A 1 86 ? -6.279 0.513 -3.344 1.00 94.69 86 GLY A N 1
ATOM 688 C CA . GLY A 1 86 ? -6.880 -0.792 -3.096 1.00 94.69 86 GLY A CA 1
ATOM 689 C C . GLY A 1 86 ? -7.428 -0.953 -1.676 1.00 94.69 86 GLY A C 1
ATOM 690 O O . GLY A 1 86 ? -7.570 -2.079 -1.191 1.00 94.69 86 GLY A O 1
ATOM 691 N N . MET A 1 87 ? -7.637 0.144 -0.936 1.00 95.38 87 MET A N 1
ATOM 692 C CA . MET A 1 87 ? -8.042 0.074 0.472 1.00 95.38 87 MET A CA 1
ATOM 693 C C . MET A 1 87 ? -9.479 -0.411 0.626 1.00 95.38 87 MET A C 1
ATOM 695 O O . MET A 1 87 ? -9.756 -1.181 1.544 1.00 95.38 87 MET A O 1
ATOM 699 N N . LEU A 1 88 ? -10.378 -0.020 -0.280 1.00 94.25 88 LEU A N 1
ATOM 700 C CA . LEU A 1 88 ? -11.772 -0.471 -0.254 1.00 94.25 88 LEU A CA 1
ATOM 701 C C . LEU A 1 88 ? -11.873 -1.977 -0.535 1.00 94.25 88 LEU A C 1
ATOM 703 O O . LEU A 1 88 ? -12.595 -2.700 0.150 1.00 94.25 88 LEU A O 1
ATOM 707 N N . GLU A 1 89 ? -11.074 -2.471 -1.472 1.00 94.25 89 GLU A N 1
ATOM 708 C CA . GLU A 1 89 ? -10.948 -3.879 -1.835 1.00 94.25 89 GLU A CA 1
ATOM 709 C C . GLU A 1 89 ? -10.311 -4.673 -0.693 1.00 94.25 89 GLU A C 1
ATOM 711 O O . GLU A 1 89 ? -10.798 -5.742 -0.326 1.00 94.25 89 GLU A O 1
ATOM 716 N N . THR A 1 90 ? -9.267 -4.121 -0.064 1.00 92.62 90 THR A N 1
ATOM 717 C CA . THR A 1 90 ? -8.624 -4.720 1.115 1.00 92.62 90 THR A CA 1
ATOM 718 C C . THR A 1 90 ? -9.620 -4.864 2.265 1.00 92.62 90 THR A C 1
ATOM 720 O O . THR A 1 90 ? -9.654 -5.907 2.920 1.00 92.62 90 THR A O 1
ATOM 723 N N . ILE A 1 91 ? -10.453 -3.845 2.506 1.00 92.12 91 ILE A N 1
ATOM 724 C CA . ILE A 1 91 ? -11.525 -3.893 3.507 1.00 92.12 91 ILE A CA 1
ATOM 725 C C . ILE A 1 91 ? -12.558 -4.957 3.128 1.00 92.12 91 ILE A C 1
ATOM 727 O O . ILE A 1 91 ? -12.936 -5.750 3.986 1.00 92.12 91 ILE A O 1
ATOM 731 N N . SER A 1 92 ? -12.973 -5.016 1.860 1.00 94.12 92 SER A N 1
ATOM 732 C CA . SER A 1 92 ? -13.934 -6.008 1.365 1.00 94.12 92 SER A CA 1
ATOM 733 C C . SER A 1 92 ? -13.450 -7.447 1.596 1.00 94.12 92 SER A C 1
ATOM 735 O O . SER A 1 92 ? -14.134 -8.223 2.261 1.00 94.12 92 SER A O 1
ATOM 737 N N . ILE A 1 93 ? -12.222 -7.774 1.172 1.00 93.44 93 ILE A N 1
ATOM 738 C CA . ILE A 1 93 ? -11.609 -9.103 1.355 1.00 93.44 93 ILE A CA 1
ATOM 739 C C . ILE A 1 93 ? -11.466 -9.451 2.841 1.00 93.44 93 ILE A C 1
ATOM 741 O O . ILE A 1 93 ? -11.783 -10.565 3.262 1.00 93.44 93 ILE A O 1
ATOM 745 N N . ARG A 1 94 ? -10.999 -8.502 3.666 1.00 91.19 94 ARG A N 1
ATOM 746 C CA . ARG A 1 94 ? -10.869 -8.724 5.114 1.00 91.19 94 ARG A CA 1
ATOM 747 C C . ARG A 1 94 ? -12.223 -8.911 5.790 1.00 91.19 94 ARG A C 1
ATOM 749 O O . ARG A 1 94 ? -12.295 -9.712 6.712 1.00 91.19 94 ARG A O 1
ATOM 756 N N . LYS A 1 95 ? -13.270 -8.214 5.336 1.00 91.00 95 LYS A N 1
ATOM 757 C CA . LYS A 1 95 ? -14.639 -8.331 5.858 1.00 91.00 95 LYS A CA 1
ATOM 758 C C . LYS A 1 95 ? -15.254 -9.693 5.553 1.00 91.00 95 LYS A C 1
ATOM 760 O O . LYS A 1 95 ? -15.922 -10.240 6.419 1.00 91.00 95 LYS A O 1
ATOM 765 N N . THR A 1 96 ? -15.059 -10.225 4.345 1.00 92.50 96 THR A N 1
ATOM 766 C CA . THR A 1 96 ? -15.544 -11.571 3.990 1.00 92.50 96 THR A CA 1
ATOM 767 C C . THR A 1 96 ? -14.740 -12.685 4.659 1.00 92.50 96 THR A C 1
ATOM 769 O O . THR A 1 96 ? -15.197 -13.821 4.719 1.00 92.50 96 THR A O 1
ATOM 772 N N . GLY A 1 97 ? -13.533 -12.377 5.138 1.00 88.69 97 GLY A N 1
ATOM 773 C CA . GLY A 1 97 ? -12.733 -13.281 5.956 1.00 88.69 97 GLY A CA 1
ATOM 774 C C . GLY A 1 97 ? -13.082 -13.219 7.447 1.00 88.69 97 GLY A C 1
ATOM 775 O O . GLY A 1 97 ? -14.078 -12.639 7.865 1.00 88.69 97 GLY A O 1
ATOM 776 N N . TYR A 1 98 ? -12.194 -13.783 8.267 1.00 87.62 98 TYR A N 1
ATOM 777 C CA . TYR A 1 98 ? -12.235 -13.694 9.731 1.00 87.62 98 TYR A CA 1
ATOM 778 C C . TYR A 1 98 ? -11.047 -12.845 10.214 1.00 87.62 98 TYR A C 1
ATOM 780 O O . TYR A 1 98 ? -9.994 -13.394 10.561 1.00 87.62 98 TYR A O 1
ATOM 788 N N . PRO A 1 99 ? -11.150 -11.501 10.161 1.00 85.06 99 PRO A N 1
ATOM 789 C CA . PRO A 1 99 ? -10.010 -10.616 10.391 1.00 85.06 99 PRO A CA 1
ATOM 790 C C . PRO A 1 99 ? -9.641 -10.512 11.875 1.00 85.06 99 PRO A C 1
ATOM 792 O O . PRO A 1 99 ? -8.494 -10.220 12.203 1.00 85.06 99 PRO A O 1
ATOM 795 N N . ILE A 1 100 ? -10.600 -10.760 12.770 1.00 85.94 100 ILE A N 1
ATOM 796 C CA . ILE A 1 100 ? -10.401 -10.751 14.218 1.00 85.94 100 ILE A CA 1
ATOM 797 C C . ILE A 1 100 ? -10.026 -12.167 14.655 1.00 85.94 100 ILE A C 1
ATOM 799 O O . ILE A 1 100 ? -10.815 -13.098 14.514 1.00 85.94 100 ILE A O 1
ATOM 803 N N . ARG A 1 101 ? -8.819 -12.324 15.202 1.00 86.06 101 ARG A N 1
ATOM 804 C CA . ARG A 1 101 ? -8.345 -13.572 15.809 1.00 86.06 101 ARG A CA 1
ATOM 805 C C . ARG A 1 101 ? -8.042 -13.304 17.272 1.00 86.06 101 ARG A C 1
ATOM 807 O O . ARG A 1 101 ? -7.036 -12.677 17.589 1.00 86.06 101 ARG A O 1
ATOM 814 N N . MET A 1 102 ? -8.936 -13.744 18.146 1.00 90.75 102 MET A N 1
ATOM 815 C CA . MET A 1 102 ? -8.779 -13.613 19.593 1.00 90.75 102 MET A CA 1
ATOM 816 C C . MET A 1 102 ? -8.390 -14.958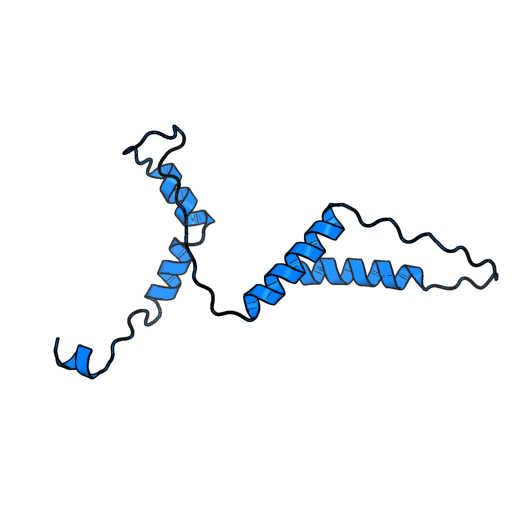 20.198 1.00 90.75 102 MET A C 1
ATOM 818 O O . MET A 1 102 ? -8.817 -16.008 19.718 1.00 90.75 102 MET A O 1
ATOM 822 N N . LYS A 1 103 ? -7.570 -14.933 21.254 1.00 93.81 103 LYS A N 1
ATOM 823 C CA . LYS A 1 103 ? -7.297 -16.142 22.037 1.00 93.81 103 LYS A CA 1
ATOM 824 C C . LYS A 1 103 ? -8.575 -16.576 22.749 1.00 93.81 103 LYS A C 1
ATOM 826 O O . LYS A 1 103 ? -9.343 -15.728 23.190 1.00 93.81 103 LYS A O 1
ATOM 831 N N . PHE A 1 104 ? -8.754 -17.885 22.916 1.00 94.81 104 PHE A N 1
ATOM 832 C CA . PHE A 1 104 ? -9.964 -18.440 23.523 1.00 94.81 104 PHE A CA 1
ATOM 833 C C . PHE A 1 104 ? -10.259 -17.850 24.908 1.00 94.81 104 PHE A C 1
ATOM 835 O O . PHE A 1 104 ? -11.370 -17.403 25.147 1.00 94.81 104 PHE A O 1
ATOM 842 N N . GLN A 1 105 ? -9.251 -17.758 25.781 1.00 95.31 105 GLN A N 1
ATOM 843 C CA . GLN A 1 105 ? -9.412 -17.165 27.112 1.00 95.31 105 GLN A CA 1
ATOM 844 C C . GLN A 1 105 ? -9.954 -15.725 27.047 1.00 95.31 105 GLN A C 1
ATOM 846 O O . GLN A 1 105 ? -10.943 -15.415 27.695 1.00 95.31 105 GLN A O 1
ATOM 851 N N . GLN A 1 106 ? -9.380 -14.877 26.184 1.00 94.19 106 GLN A N 1
ATOM 852 C CA . GLN A 1 106 ? -9.838 -13.492 25.992 1.00 94.19 106 GLN A CA 1
ATOM 853 C C . GLN A 1 106 ? -11.241 -13.397 25.384 1.00 94.19 106 GLN A C 1
ATOM 855 O O . GLN A 1 106 ? -11.900 -12.373 25.524 1.00 94.19 106 GLN A O 1
ATOM 860 N N . PHE A 1 107 ? -11.661 -14.413 24.630 1.00 94.25 107 PHE A N 1
ATOM 861 C CA . PHE A 1 107 ? -13.015 -14.492 24.094 1.00 94.25 107 PHE A CA 1
ATOM 862 C C . PHE A 1 107 ? -14.015 -14.917 25.176 1.00 94.25 107 PHE A C 1
ATOM 864 O O . PHE A 1 107 ? -15.104 -14.368 25.223 1.00 94.25 107 PHE A O 1
ATOM 871 N N . ALA A 1 108 ? -13.640 -15.859 26.044 1.00 93.69 108 ALA A N 1
ATOM 872 C CA . ALA A 1 108 ? -14.495 -16.369 27.115 1.00 93.69 108 ALA A CA 1
ATOM 873 C C . ALA A 1 108 ? -14.667 -15.387 28.289 1.00 93.69 108 ALA A C 1
ATOM 875 O O . ALA A 1 108 ? -15.683 -15.431 28.972 1.00 93.69 108 ALA A O 1
ATOM 876 N N . GLU A 1 109 ? -13.682 -14.519 28.534 1.00 94.62 109 GLU A N 1
ATOM 877 C CA . GLU A 1 109 ? -13.715 -13.497 29.594 1.00 94.62 109 GLU A CA 1
ATOM 878 C C . GLU A 1 109 ? -14.539 -12.243 29.234 1.00 94.62 109 GLU A C 1
ATOM 880 O O . GLU A 1 109 ? -14.738 -11.387 30.096 1.00 94.62 109 GLU A O 1
ATOM 885 N N . ARG A 1 110 ? -14.970 -12.093 27.975 1.00 80.50 110 ARG A N 1
ATOM 886 C CA . ARG A 1 110 ? -15.574 -10.868 27.431 1.00 80.50 110 ARG A CA 1
ATOM 887 C C . ARG A 1 110 ? -17.087 -10.974 27.295 1.00 80.50 110 ARG A C 1
ATOM 889 O O . ARG A 1 110 ? -17.738 -9.932 27.525 1.00 80.50 110 ARG A O 1
#

Foldseek 3Di:
DVVVVVVVVVVVVVVVQPDDDPPPDPPNPPPPDDDPVRVVVVVVVVVVVVCVVDDDDDDQDFDQDPVPDPPHGDPVRRVVSCVVVCVVVVCVVCVVPPVDDDDPVVVVVD

pLDDT: mean 83.45, std 16.98, range [44.62, 98.06]

Solvent-accessible surface area (backbone atoms only — not comparable to full-atom values): 7201 Å² total; per-residue (Å²): 114,72,67,58,62,55,45,54,56,49,52,52,61,53,58,64,72,71,70,82,65,98,59,98,65,87,76,77,72,71,76,75,77,77,48,72,67,56,53,51,50,54,55,51,51,55,49,51,62,56,54,69,76,52,88,86,83,89,82,84,89,78,66,44,49,92,83,75,56,82,98,46,78,38,67,67,63,38,52,52,49,38,54,78,71,43,48,60,58,51,50,51,58,42,63,78,50,78,75,78,83,75,56,67,68,69,57,76,78,104